Protein AF-A0A660Y848-F1 (afdb_monomer_lite)

Foldseek 3Di:
DPPVVLLVVLVVVCCVPANPHDVVCVVPPDPPDDDDDDDDDPDDDFDDCLVSVVSNVCVVPVPDDDDDPDDGD

pLDDT: mean 94.72, std 4.91, range [61.09, 97.75]

Radius of gyration: 14.32 Å; chains: 1; bounding box: 28×34×34 Å

Secondary structure (DSSP, 8-state):
--HHHHHHHHHHHHHHHTTT--HHHHHHS-TT---------SSS-----HHHHHHHHHHH-TT-----SS---

Sequence (73 aa):
MDSRKLRRIVRSALEEDVGAGDVTSEWTVGTEALASGRMIAKEAGVVCGLDVARLVFQELDREIDFTSRVRDG

Structure (mmCIF, N/CA/C/O backbone):
data_AF-A0A660Y848-F1
#
_entry.id   AF-A0A660Y848-F1
#
loop_
_atom_site.group_PDB
_atom_site.id
_atom_site.type_symbol
_atom_site.label_atom_id
_atom_site.label_alt_id
_atom_site.label_comp_id
_atom_site.label_asym_id
_atom_site.label_entity_id
_atom_site.label_seq_id
_atom_site.pdbx_PDB_ins_code
_atom_site.Cartn_x
_atom_site.Cartn_y
_atom_site.Cartn_z
_atom_site.occupancy
_atom_site.B_iso_or_equiv
_atom_site.auth_seq_id
_atom_site.auth_comp_id
_atom_site.auth_asym_id
_atom_site.auth_atom_id
_atom_site.pdbx_PDB_model_num
ATOM 1 N N . MET A 1 1 ? 7.164 -18.268 -4.386 1.00 61.09 1 MET A N 1
ATOM 2 C CA . MET A 1 1 ? 7.523 -17.906 -2.995 1.00 61.09 1 MET A CA 1
ATOM 3 C C . MET A 1 1 ? 6.538 -18.588 -2.054 1.00 61.09 1 MET A C 1
ATOM 5 O O . MET A 1 1 ? 5.368 -18.649 -2.407 1.00 61.09 1 MET A O 1
ATOM 9 N N . ASP A 1 2 ? 6.968 -19.156 -0.923 1.00 81.00 2 ASP A N 1
ATOM 10 C CA . ASP A 1 2 ? 6.031 -19.776 0.033 1.00 81.00 2 ASP A CA 1
ATOM 11 C C . ASP A 1 2 ? 5.088 -18.704 0.606 1.00 81.00 2 ASP A C 1
ATOM 13 O O . ASP A 1 2 ? 5.529 -17.783 1.300 1.00 81.00 2 ASP A O 1
ATOM 17 N N . SER A 1 3 ? 3.792 -18.826 0.303 1.00 80.62 3 SER A N 1
ATOM 18 C CA . SER A 1 3 ? 2.755 -17.864 0.690 1.00 80.62 3 SER A CA 1
ATOM 19 C C . SER A 1 3 ? 2.672 -17.666 2.208 1.00 80.62 3 SER A C 1
ATOM 21 O O . SER A 1 3 ? 2.469 -16.544 2.672 1.00 80.62 3 SER A O 1
ATOM 23 N N . ARG A 1 4 ? 2.907 -18.718 3.006 1.00 89.75 4 ARG A N 1
ATOM 24 C CA . ARG A 1 4 ? 2.888 -18.616 4.475 1.00 89.75 4 ARG A CA 1
ATOM 25 C C . ARG A 1 4 ? 4.084 -17.839 4.995 1.00 89.75 4 ARG A C 1
ATOM 27 O O . ARG A 1 4 ? 3.931 -16.978 5.860 1.00 89.75 4 ARG A O 1
ATOM 34 N N . LYS A 1 5 ? 5.272 -18.115 4.451 1.00 93.81 5 LYS A N 1
ATOM 35 C CA . LYS A 1 5 ? 6.490 -17.386 4.823 1.00 93.81 5 LYS A CA 1
ATOM 36 C C . LYS A 1 5 ? 6.364 -15.903 4.478 1.00 93.81 5 LYS A C 1
ATOM 38 O O . LYS A 1 5 ? 6.726 -15.070 5.302 1.00 93.81 5 LYS A O 1
ATOM 43 N N . LEU A 1 6 ? 5.822 -15.585 3.302 1.00 93.81 6 LEU A N 1
ATOM 44 C CA . LEU A 1 6 ? 5.613 -14.204 2.875 1.00 93.81 6 LEU A CA 1
ATOM 45 C C . LEU A 1 6 ? 4.629 -13.461 3.786 1.00 93.81 6 LEU A C 1
ATOM 47 O O . LEU A 1 6 ? 4.970 -12.392 4.281 1.00 93.81 6 LEU A O 1
ATOM 51 N N . ARG A 1 7 ? 3.460 -14.047 4.080 1.00 95.56 7 ARG A N 1
ATOM 52 C CA . ARG A 1 7 ? 2.492 -13.453 5.021 1.00 95.56 7 ARG A CA 1
ATOM 53 C C . ARG A 1 7 ? 3.103 -13.174 6.389 1.00 95.56 7 ARG A C 1
ATOM 55 O O . ARG A 1 7 ? 2.837 -12.132 6.970 1.00 95.56 7 ARG A O 1
ATOM 62 N N . ARG A 1 8 ? 3.953 -14.076 6.893 1.00 96.62 8 ARG A N 1
ATOM 63 C CA . ARG A 1 8 ? 4.648 -13.861 8.167 1.00 96.62 8 ARG A CA 1
ATOM 64 C C . ARG A 1 8 ? 5.593 -12.660 8.113 1.00 96.62 8 ARG A C 1
ATOM 66 O O . ARG A 1 8 ? 5.605 -11.883 9.054 1.00 96.62 8 ARG A O 1
ATOM 73 N N . ILE A 1 9 ? 6.359 -12.509 7.030 1.00 97.00 9 ILE A N 1
ATOM 74 C CA . ILE A 1 9 ? 7.256 -11.357 6.848 1.00 97.00 9 ILE A CA 1
ATOM 75 C C . ILE A 1 9 ? 6.446 -10.060 6.795 1.00 97.00 9 ILE A C 1
ATOM 77 O O . ILE A 1 9 ? 6.776 -9.125 7.511 1.00 97.00 9 ILE A O 1
ATOM 81 N N . VAL A 1 10 ? 5.367 -10.032 6.005 1.00 97.00 10 VAL A N 1
ATOM 82 C CA . VAL A 1 10 ? 4.478 -8.865 5.8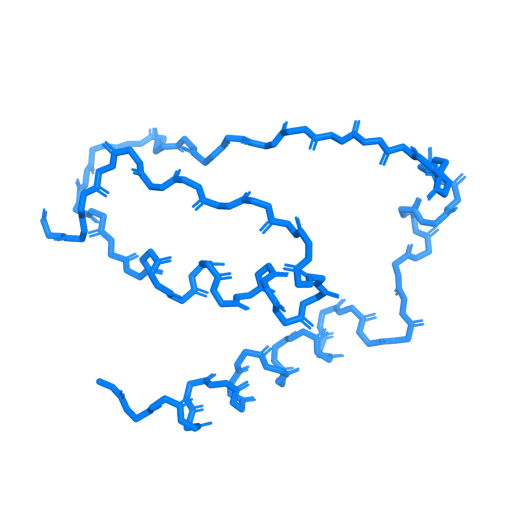99 1.00 97.00 10 VAL A CA 1
ATOM 83 C C . VAL A 1 10 ? 3.917 -8.478 7.265 1.00 97.00 10 VAL A C 1
ATOM 85 O O . VAL A 1 10 ? 4.034 -7.326 7.657 1.00 97.00 10 VAL A O 1
ATOM 88 N N . ARG A 1 11 ? 3.375 -9.437 8.025 1.00 96.19 11 ARG A N 1
ATOM 89 C CA . ARG A 1 11 ? 2.847 -9.165 9.370 1.00 96.19 11 ARG A CA 1
ATOM 90 C C . ARG A 1 11 ? 3.911 -8.651 10.328 1.00 96.19 11 ARG A C 1
ATOM 92 O O . ARG A 1 11 ? 3.635 -7.722 11.067 1.00 96.19 11 ARG A O 1
ATOM 99 N N . SER A 1 12 ? 5.111 -9.231 10.313 1.00 97.50 12 SER A N 1
ATOM 100 C CA . SER A 1 12 ? 6.204 -8.739 11.157 1.00 97.50 12 SER A CA 1
ATOM 101 C C . SER A 1 12 ? 6.620 -7.313 10.798 1.00 97.50 12 SER A C 1
ATOM 103 O O . SER A 1 12 ? 6.867 -6.536 11.707 1.00 97.50 12 SER A O 1
ATOM 105 N N . ALA A 1 13 ? 6.665 -6.963 9.510 1.00 97.69 13 ALA A N 1
ATOM 106 C CA . ALA A 1 13 ? 6.978 -5.600 9.083 1.00 97.69 13 ALA A CA 1
ATOM 107 C C . ALA A 1 13 ? 5.872 -4.602 9.472 1.00 97.69 13 ALA A C 1
ATOM 109 O O . ALA A 1 13 ? 6.169 -3.501 9.913 1.00 97.69 13 ALA A O 1
ATOM 110 N N . LEU A 1 14 ? 4.598 -4.996 9.354 1.00 97.19 14 LEU A N 1
ATOM 111 C CA . LEU A 1 14 ? 3.469 -4.168 9.797 1.00 97.19 14 LEU A CA 1
ATOM 112 C C . LEU A 1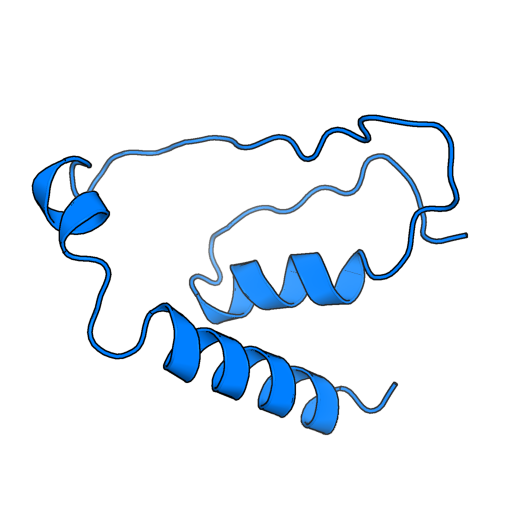 14 ? 3.464 -3.959 11.317 1.00 97.19 14 LEU A C 1
ATOM 114 O O . LEU A 1 14 ? 3.193 -2.859 11.780 1.00 97.19 14 LEU A O 1
ATOM 118 N N . GLU A 1 15 ? 3.784 -4.996 12.093 1.00 97.06 15 GLU A N 1
ATOM 119 C CA . GLU A 1 15 ? 3.906 -4.887 13.551 1.00 97.06 15 GLU A CA 1
ATOM 120 C C . GLU A 1 15 ? 5.054 -3.952 13.962 1.00 97.06 15 GLU A C 1
ATOM 122 O O . GLU A 1 15 ? 4.923 -3.214 14.931 1.00 97.06 15 GLU A O 1
ATOM 127 N N . GLU A 1 16 ? 6.172 -3.971 13.230 1.00 97.56 16 GLU A N 1
ATOM 128 C CA . GLU A 1 16 ? 7.312 -3.078 13.469 1.00 97.56 16 GLU A CA 1
ATOM 129 C C . GLU A 1 16 ? 6.969 -1.607 13.189 1.00 97.56 16 GLU A C 1
ATOM 131 O O . GLU A 1 16 ? 7.329 -0.742 13.984 1.00 97.56 16 GLU A O 1
ATOM 136 N N . ASP A 1 17 ? 6.296 -1.333 12.068 1.00 96.81 17 ASP A N 1
ATOM 137 C CA . ASP A 1 17 ? 6.063 0.033 11.580 1.00 96.81 17 ASP A CA 1
ATOM 138 C C . ASP A 1 17 ? 4.801 0.678 12.177 1.00 96.81 17 ASP A C 1
ATOM 140 O O . ASP A 1 17 ? 4.805 1.858 12.522 1.00 96.81 17 ASP A O 1
ATOM 144 N N . VAL A 1 18 ? 3.722 -0.098 12.336 1.00 93.62 18 VAL A N 1
ATOM 145 C CA . VAL A 1 18 ? 2.414 0.389 12.813 1.00 93.62 18 VAL A CA 1
ATOM 146 C C . VAL A 1 18 ? 2.138 -0.054 14.248 1.00 93.62 18 VAL A C 1
ATOM 148 O O . VAL A 1 18 ? 1.663 0.738 15.058 1.00 93.62 18 VAL A O 1
ATOM 151 N N . GLY A 1 19 ? 2.432 -1.312 14.590 1.00 91.00 19 GLY A N 1
ATOM 152 C CA . GLY A 1 19 ? 2.255 -1.860 15.938 1.00 91.00 19 GLY A CA 1
ATOM 153 C C . GLY A 1 19 ? 0.896 -1.525 16.568 1.00 91.00 19 GLY A C 1
ATOM 154 O O . GLY A 1 19 ? -0.153 -1.978 16.115 1.00 91.00 19 GLY A O 1
ATOM 155 N N . ALA A 1 20 ? 0.917 -0.716 17.629 1.00 92.12 20 ALA A N 1
ATOM 156 C CA . ALA A 1 20 ? -0.274 -0.329 18.386 1.00 92.12 20 ALA A CA 1
ATOM 157 C C . ALA A 1 20 ? -1.175 0.719 17.696 1.00 92.12 20 ALA A C 1
ATOM 159 O O . ALA A 1 20 ? -2.267 0.969 18.203 1.00 92.12 20 ALA A O 1
ATOM 160 N N . GLY A 1 21 ? -0.734 1.328 16.592 1.00 92.31 21 GLY A N 1
ATOM 161 C CA . GLY A 1 21 ? -1.488 2.332 15.838 1.00 92.31 21 GLY A CA 1
ATOM 162 C C . GLY A 1 21 ? -0.605 3.432 15.242 1.00 92.31 21 GLY A C 1
ATOM 163 O O . GLY A 1 21 ? 0.569 3.571 15.580 1.00 92.31 21 GLY A O 1
ATOM 164 N N . ASP A 1 22 ? -1.198 4.257 14.379 1.00 94.88 22 ASP A N 1
ATOM 165 C CA . ASP A 1 22 ? -0.565 5.447 13.797 1.00 94.88 22 ASP A CA 1
ATOM 166 C C . ASP A 1 22 ? -1.281 6.696 14.318 1.00 94.88 22 ASP A C 1
ATOM 168 O O . ASP A 1 22 ? -2.266 7.167 13.745 1.00 94.88 22 ASP A O 1
ATOM 172 N N . VAL A 1 23 ? -0.763 7.244 15.420 1.00 95.38 23 VAL A N 1
ATOM 173 C CA . VAL A 1 23 ? -1.368 8.380 16.138 1.00 95.38 23 VAL A CA 1
ATOM 174 C C . VAL A 1 23 ? -1.561 9.599 15.235 1.00 95.38 23 VAL A C 1
ATOM 176 O O . VAL A 1 23 ? -2.533 10.336 15.397 1.00 95.38 23 VAL A O 1
ATOM 179 N N . THR A 1 24 ? -0.664 9.828 14.271 1.00 95.12 24 THR A N 1
ATOM 180 C CA . THR A 1 24 ? -0.796 10.983 13.373 1.00 95.12 24 THR A CA 1
ATOM 181 C C . THR A 1 24 ? -1.990 10.785 12.453 1.00 95.12 24 THR A C 1
ATOM 183 O O . THR A 1 24 ? -2.826 11.684 12.334 1.00 95.12 24 THR A O 1
ATOM 186 N N . SER A 1 25 ? -2.103 9.608 11.838 1.00 94.50 25 SER A N 1
ATOM 187 C CA . SER A 1 25 ? -3.233 9.273 10.972 1.00 94.50 25 SER A CA 1
ATOM 188 C C . SER A 1 25 ? -4.552 9.251 11.749 1.00 94.50 25 SER A C 1
ATOM 190 O O . SER A 1 25 ? -5.507 9.894 11.325 1.00 94.50 25 SER A O 1
ATOM 192 N N . GLU A 1 26 ? -4.595 8.624 12.926 1.00 94.44 26 GLU A N 1
ATOM 193 C CA . GLU A 1 26 ? -5.794 8.547 13.778 1.00 94.44 26 GLU A CA 1
ATOM 194 C C . GLU A 1 26 ? -6.334 9.922 14.194 1.00 94.44 26 GLU A C 1
ATOM 196 O O . GLU A 1 26 ? -7.543 10.109 14.328 1.00 94.44 26 GLU A O 1
ATOM 201 N N . TRP A 1 27 ? -5.450 10.900 14.405 1.00 96.75 27 TRP A N 1
ATOM 202 C CA . TRP A 1 27 ? -5.841 12.245 14.835 1.00 96.75 27 TRP A CA 1
ATOM 203 C C . TRP A 1 27 ? -6.202 13.173 13.678 1.00 96.75 27 TRP A C 1
ATOM 205 O O . TRP A 1 27 ? -6.906 14.163 13.882 1.00 96.75 27 TRP A O 1
ATOM 215 N N . THR A 1 28 ? -5.688 12.904 12.478 1.00 97.44 28 THR A N 1
ATOM 216 C CA . THR A 1 28 ? -5.806 13.823 11.335 1.00 97.44 28 THR A CA 1
ATOM 217 C C . THR A 1 28 ? -6.750 13.325 10.249 1.00 97.44 28 THR A C 1
ATOM 219 O O . THR A 1 28 ? -7.265 14.135 9.475 1.00 97.44 28 THR A O 1
ATOM 222 N N . VAL A 1 29 ? -7.018 12.021 10.202 1.00 96.25 29 VAL A N 1
ATOM 223 C CA . VAL A 1 29 ? -7.881 11.376 9.214 1.00 96.25 29 VAL A CA 1
ATOM 224 C C . VAL A 1 29 ? -9.160 10.905 9.899 1.00 96.25 29 VAL A C 1
ATOM 226 O O . VAL A 1 29 ? -9.131 10.200 10.902 1.00 96.25 29 VAL A O 1
ATOM 229 N N . GLY A 1 30 ? -10.312 11.304 9.356 1.00 95.88 30 GLY A N 1
ATOM 230 C CA . GLY A 1 30 ? -11.604 10.855 9.873 1.00 95.88 30 GLY A CA 1
ATOM 231 C C . GLY A 1 30 ? -11.792 9.346 9.696 1.00 95.88 30 GLY A C 1
ATOM 232 O O . GLY A 1 30 ? -11.397 8.786 8.678 1.00 95.88 30 GLY A O 1
ATOM 233 N N . THR A 1 31 ? -12.457 8.698 10.650 1.00 91.38 31 THR A N 1
ATOM 234 C CA . THR A 1 31 ? -12.647 7.233 10.683 1.00 91.38 31 THR A CA 1
ATOM 235 C C . THR A 1 31 ? -13.417 6.663 9.490 1.00 91.38 31 THR A C 1
ATOM 237 O O . THR A 1 31 ? -13.296 5.482 9.194 1.00 91.38 31 THR A O 1
ATOM 240 N N . GLU A 1 32 ? -14.213 7.488 8.808 1.00 93.69 32 GLU A N 1
ATOM 241 C CA . GLU A 1 32 ? -14.989 7.110 7.616 1.00 93.69 32 GLU A CA 1
ATOM 242 C C . GLU A 1 32 ? -14.374 7.652 6.314 1.00 93.69 32 GLU A C 1
ATOM 244 O O . GLU A 1 32 ? -14.994 7.600 5.250 1.00 93.69 32 GLU A O 1
ATOM 249 N N . ALA A 1 33 ? -13.171 8.230 6.379 1.00 95.62 33 ALA A N 1
ATOM 250 C CA . ALA A 1 33 ? -12.523 8.788 5.205 1.00 95.62 33 ALA A CA 1
ATOM 251 C C . ALA A 1 33 ? -12.144 7.672 4.223 1.00 95.62 33 ALA A C 1
ATOM 253 O O . ALA A 1 33 ? -11.399 6.752 4.551 1.00 95.62 33 ALA A O 1
ATOM 254 N N . LEU A 1 34 ? -12.614 7.800 2.983 1.00 95.19 34 LEU A N 1
ATOM 255 C CA . LEU A 1 34 ? -12.197 6.951 1.873 1.00 95.19 34 LEU A CA 1
ATOM 256 C C . LEU A 1 34 ? -11.194 7.701 1.003 1.00 95.19 34 LEU A C 1
ATOM 258 O O . LEU A 1 34 ? -11.384 8.873 0.671 1.00 95.19 34 LEU A O 1
ATOM 262 N N . ALA A 1 35 ? -10.136 7.006 0.598 1.00 95.06 35 ALA A N 1
ATOM 263 C CA . ALA A 1 35 ? -9.086 7.563 -0.238 1.00 95.06 35 ALA A CA 1
ATOM 264 C C . ALA A 1 35 ? -8.647 6.569 -1.317 1.00 95.06 35 ALA A C 1
ATOM 266 O O . ALA A 1 35 ? -8.795 5.357 -1.182 1.00 95.06 35 ALA A O 1
ATOM 267 N N . SER A 1 36 ? -8.061 7.097 -2.392 1.00 96.81 36 SER A N 1
ATOM 268 C CA . SER A 1 36 ? -7.406 6.302 -3.431 1.00 96.81 36 SER A CA 1
ATOM 269 C C . SER A 1 36 ? -5.945 6.720 -3.565 1.00 96.81 36 SER A C 1
ATOM 271 O O . SER A 1 36 ? -5.657 7.910 -3.703 1.00 96.81 36 SER A O 1
ATOM 273 N N . GLY A 1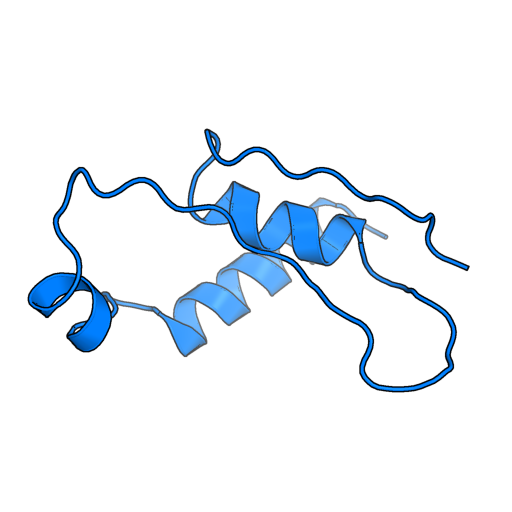 37 ? -5.033 5.749 -3.576 1.00 96.19 37 GLY A N 1
ATOM 274 C CA . GLY A 1 37 ? -3.602 5.966 -3.786 1.00 96.19 37 GLY A CA 1
A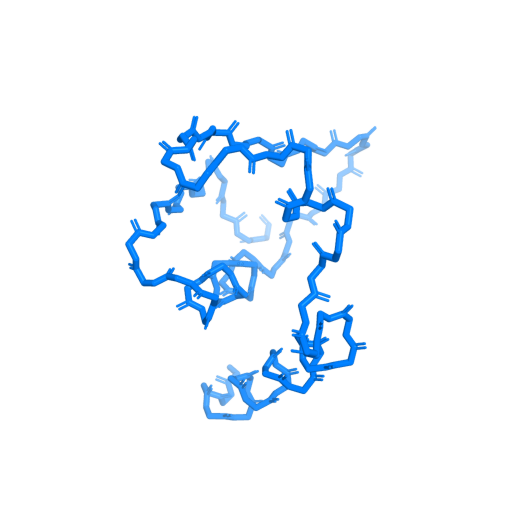TOM 275 C C . GLY A 1 37 ? -3.138 5.564 -5.188 1.00 96.19 37 GLY A C 1
ATOM 276 O O . GLY A 1 37 ? -3.757 4.740 -5.862 1.00 96.19 37 GLY A O 1
ATOM 277 N N . ARG A 1 38 ? -2.008 6.123 -5.635 1.00 97.00 38 ARG A N 1
ATOM 278 C CA . ARG A 1 38 ? -1.304 5.675 -6.846 1.00 97.00 38 ARG A CA 1
ATOM 279 C C . ARG A 1 38 ? 0.175 5.483 -6.548 1.00 97.00 38 ARG A C 1
ATOM 281 O O . ARG A 1 38 ? 0.842 6.416 -6.114 1.00 97.00 38 ARG A O 1
ATOM 288 N N . MET A 1 39 ? 0.696 4.301 -6.859 1.00 96.31 39 MET A N 1
ATOM 289 C CA . MET A 1 39 ? 2.137 4.055 -6.888 1.00 96.31 39 MET A CA 1
ATOM 290 C C . MET A 1 39 ? 2.695 4.518 -8.237 1.00 96.31 39 MET A C 1
ATOM 292 O O . MET A 1 39 ? 2.232 4.072 -9.288 1.00 96.31 39 MET A O 1
ATOM 296 N N . ILE A 1 40 ? 3.650 5.449 -8.208 1.00 95.94 40 ILE A N 1
ATOM 297 C CA . ILE A 1 40 ? 4.231 6.079 -9.400 1.00 95.94 40 ILE A CA 1
ATOM 298 C C . ILE A 1 40 ? 5.738 5.822 -9.393 1.00 95.94 40 ILE A C 1
ATOM 300 O O . ILE A 1 40 ? 6.429 6.226 -8.458 1.00 95.94 40 ILE A O 1
ATOM 304 N N . ALA A 1 41 ? 6.245 5.172 -10.443 1.00 96.06 41 ALA A N 1
ATOM 305 C CA . ALA A 1 41 ? 7.680 5.031 -10.659 1.00 96.06 41 ALA A CA 1
ATOM 306 C C . ALA A 1 41 ? 8.294 6.413 -10.925 1.00 96.06 41 ALA A C 1
ATOM 308 O O . ALA A 1 41 ? 7.822 7.150 -11.791 1.00 96.06 41 ALA A O 1
ATOM 309 N N . LYS A 1 42 ? 9.325 6.773 -10.158 1.00 97.25 42 LYS A N 1
ATOM 310 C CA . LYS A 1 42 ? 10.003 8.075 -10.271 1.00 97.25 42 LYS A CA 1
ATOM 311 C C . LYS A 1 42 ? 11.181 8.059 -11.248 1.00 97.25 42 LYS A C 1
ATOM 313 O O . LYS A 1 42 ? 11.735 9.109 -11.548 1.00 97.25 42 LYS A O 1
ATOM 318 N N . GLU A 1 43 ? 11.528 6.882 -11.753 1.00 97.75 43 GLU A N 1
ATOM 319 C CA . GLU A 1 43 ? 12.613 6.641 -12.697 1.00 97.75 43 GLU A CA 1
ATOM 320 C C . GLU A 1 43 ? 12.330 5.378 -13.520 1.00 97.75 43 GLU A C 1
ATOM 322 O O . GLU A 1 43 ? 11.402 4.619 -13.223 1.00 97.75 43 GLU A O 1
ATOM 327 N N . ALA A 1 44 ? 13.108 5.171 -14.581 1.00 97.06 44 ALA A N 1
ATOM 328 C CA . ALA A 1 44 ? 13.010 3.974 -15.407 1.00 97.06 44 ALA A CA 1
ATOM 329 C C . ALA A 1 44 ? 13.530 2.742 -14.649 1.00 97.06 44 ALA A C 1
ATOM 331 O O . ALA A 1 44 ? 14.570 2.803 -13.999 1.00 97.06 44 ALA A O 1
ATOM 332 N N . GLY A 1 45 ? 12.838 1.610 -14.782 1.00 96.19 45 GLY A N 1
ATOM 333 C CA . GLY A 1 45 ? 13.230 0.366 -14.128 1.00 96.19 45 GLY A CA 1
ATOM 334 C C . GLY A 1 45 ? 12.301 -0.798 -14.451 1.00 96.19 45 GLY A C 1
ATOM 335 O O . GLY A 1 45 ? 11.374 -0.669 -15.252 1.00 96.19 45 GLY A O 1
ATOM 336 N N . VAL A 1 46 ? 12.566 -1.933 -13.807 1.00 97.12 46 VAL A N 1
ATOM 337 C CA . VAL A 1 46 ? 11.731 -3.138 -13.864 1.00 97.12 46 VAL A CA 1
ATOM 338 C C . VAL A 1 46 ? 10.876 -3.195 -12.605 1.00 97.12 46 VAL A C 1
ATOM 340 O O . VAL A 1 46 ? 11.398 -3.106 -11.495 1.00 97.12 46 VAL A O 1
ATOM 343 N N . VAL A 1 47 ? 9.563 -3.344 -12.771 1.00 97.06 47 VAL A N 1
ATOM 344 C CA . VAL A 1 47 ? 8.645 -3.496 -11.638 1.00 97.06 47 VAL A CA 1
ATOM 345 C C . VAL A 1 47 ? 8.728 -4.924 -11.108 1.00 97.06 47 VAL A C 1
ATOM 347 O O . VAL A 1 47 ? 8.722 -5.881 -11.880 1.00 97.06 47 VAL A O 1
ATOM 350 N N . CYS A 1 48 ? 8.800 -5.074 -9.789 1.00 96.44 48 CYS A N 1
ATOM 351 C CA . CYS A 1 48 ? 8.750 -6.369 -9.125 1.00 96.44 48 CYS A CA 1
ATOM 352 C C . CYS A 1 48 ? 8.063 -6.263 -7.758 1.00 96.44 48 CYS A C 1
ATOM 354 O O . CYS A 1 48 ? 8.075 -5.211 -7.117 1.00 96.44 48 CYS A O 1
ATOM 356 N N . GLY A 1 49 ? 7.476 -7.367 -7.296 1.00 95.31 49 GLY A N 1
ATOM 357 C CA . GLY A 1 49 ? 6.874 -7.461 -5.971 1.00 95.31 49 GLY A CA 1
ATOM 358 C C . GLY A 1 49 ? 5.443 -6.935 -5.886 1.00 95.31 49 GLY A C 1
ATOM 359 O O . GLY A 1 49 ? 4.980 -6.666 -4.777 1.00 95.31 49 GLY A O 1
ATOM 360 N N . LEU A 1 50 ? 4.711 -6.817 -7.002 1.00 96.19 50 LEU A N 1
ATOM 361 C CA . LEU A 1 50 ? 3.318 -6.348 -6.978 1.00 96.19 50 LEU A CA 1
ATOM 362 C C . LEU A 1 50 ? 2.414 -7.214 -6.087 1.00 96.19 50 LEU A C 1
ATOM 364 O O . LEU A 1 50 ? 1.553 -6.679 -5.390 1.00 96.19 50 LEU A O 1
ATOM 368 N N . ASP A 1 51 ? 2.637 -8.530 -6.049 1.00 93.94 51 ASP A N 1
ATOM 369 C CA . ASP A 1 51 ? 1.896 -9.438 -5.163 1.00 93.94 51 ASP A CA 1
ATOM 370 C C . ASP A 1 51 ? 2.217 -9.206 -3.681 1.00 93.94 51 ASP A C 1
ATOM 372 O O . ASP A 1 51 ? 1.352 -9.369 -2.821 1.00 93.94 51 ASP A O 1
ATOM 376 N N . VAL A 1 52 ? 3.452 -8.796 -3.375 1.00 96.19 52 VAL A N 1
ATOM 377 C CA . VAL A 1 52 ? 3.856 -8.436 -2.01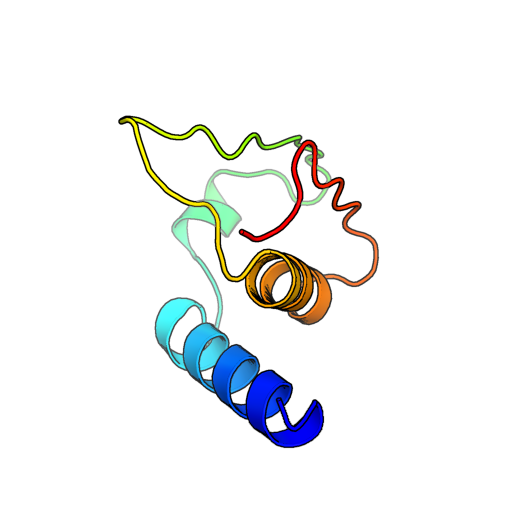0 1.00 96.19 52 VAL A CA 1
ATOM 378 C C . VAL A 1 52 ? 3.176 -7.134 -1.605 1.00 96.19 52 VAL A C 1
ATOM 380 O O . VAL A 1 52 ? 2.566 -7.084 -0.542 1.00 96.19 52 VAL A O 1
ATOM 383 N N . ALA A 1 53 ? 3.209 -6.117 -2.473 1.00 96.62 53 ALA A N 1
ATOM 384 C CA . ALA A 1 53 ? 2.531 -4.845 -2.238 1.00 96.62 53 ALA A CA 1
ATOM 385 C C . ALA A 1 53 ? 1.025 -5.045 -2.010 1.00 96.62 53 ALA A C 1
ATOM 387 O O . ALA A 1 53 ? 0.488 -4.555 -1.020 1.00 96.62 53 ALA A O 1
ATOM 388 N N . ARG A 1 54 ? 0.355 -5.833 -2.865 1.00 95.81 54 ARG A N 1
ATOM 389 C CA . ARG A 1 54 ? -1.057 -6.210 -2.684 1.00 95.81 54 ARG A CA 1
ATOM 390 C C . ARG A 1 54 ? -1.294 -6.841 -1.313 1.00 95.81 54 ARG A C 1
ATOM 392 O O . ARG A 1 54 ? -2.246 -6.476 -0.630 1.00 95.81 54 ARG A O 1
ATOM 399 N N . LEU A 1 55 ? -0.446 -7.792 -0.923 1.00 95.94 55 LEU A N 1
ATOM 400 C CA . LEU A 1 55 ? -0.604 -8.510 0.335 1.00 95.94 55 LEU A CA 1
ATOM 401 C C . LEU A 1 55 ? -0.460 -7.591 1.554 1.00 95.94 55 LEU A C 1
ATOM 403 O O . LEU A 1 55 ? -1.209 -7.770 2.503 1.00 95.94 55 LEU A O 1
ATOM 407 N N . VAL A 1 56 ? 0.446 -6.607 1.530 1.00 96.94 56 VAL A N 1
ATOM 408 C CA . VAL A 1 56 ? 0.596 -5.627 2.625 1.00 96.94 56 VAL A CA 1
ATOM 409 C C . VAL A 1 56 ? -0.726 -4.912 2.901 1.00 96.94 56 VAL A C 1
ATOM 411 O O . VAL A 1 56 ? -1.198 -4.929 4.035 1.00 96.94 56 VAL A O 1
ATOM 414 N N . PHE A 1 57 ? -1.368 -4.363 1.866 1.00 96.19 57 PHE A N 1
ATOM 415 C CA . PHE A 1 57 ? -2.658 -3.685 2.029 1.00 96.19 57 PHE A CA 1
ATOM 416 C C . PHE A 1 57 ? -3.765 -4.645 2.480 1.00 96.19 57 PHE A C 1
ATOM 418 O O . PHE A 1 57 ? -4.519 -4.317 3.386 1.00 96.19 57 PHE A O 1
ATOM 425 N N . GLN A 1 58 ? -3.820 -5.858 1.922 1.00 95.44 58 GLN A N 1
ATOM 426 C CA . GLN A 1 58 ? -4.835 -6.855 2.292 1.00 95.44 58 GLN A CA 1
ATOM 427 C C . GLN A 1 58 ? -4.685 -7.420 3.714 1.00 95.44 58 GLN A C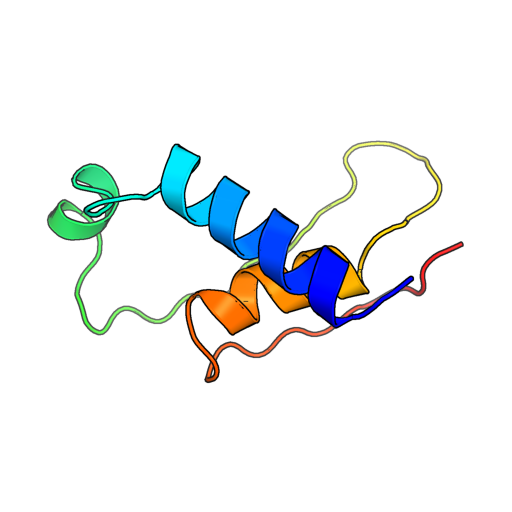 1
ATOM 429 O O . GLN A 1 58 ? -5.652 -7.950 4.266 1.00 95.44 58 GLN A O 1
ATOM 434 N N . GLU A 1 59 ? -3.480 -7.391 4.290 1.00 95.25 59 GLU A N 1
ATOM 435 C CA . GLU A 1 59 ? -3.256 -7.783 5.687 1.00 95.25 59 GLU A CA 1
ATOM 436 C C . GLU A 1 59 ? -3.689 -6.685 6.671 1.00 95.25 59 GLU A C 1
ATOM 438 O O . GLU A 1 59 ? -4.051 -7.029 7.794 1.00 95.25 59 GLU A O 1
ATOM 443 N N . LEU A 1 60 ? -3.707 -5.413 6.248 1.00 93.31 60 LEU A N 1
ATOM 444 C CA . LEU A 1 60 ? -4.269 -4.294 7.015 1.00 93.31 60 LEU A CA 1
ATOM 445 C C . LEU A 1 60 ? -5.799 -4.260 6.929 1.00 93.31 60 LEU A C 1
ATOM 447 O O . LEU A 1 60 ? -6.472 -4.208 7.954 1.00 93.31 60 LEU A O 1
ATOM 451 N N . ASP A 1 61 ? -6.345 -4.337 5.715 1.00 93.56 61 ASP A N 1
ATOM 452 C CA . ASP A 1 61 ? -7.785 -4.358 5.471 1.00 93.56 61 ASP A CA 1
ATOM 453 C C . ASP A 1 61 ? -8.102 -5.156 4.195 1.00 93.56 61 ASP A C 1
ATOM 455 O O . ASP A 1 61 ? -7.565 -4.921 3.110 1.00 93.56 61 ASP A O 1
ATOM 459 N N . ARG A 1 62 ? -9.000 -6.137 4.331 1.00 94.06 62 ARG A N 1
ATOM 460 C CA . ARG A 1 62 ? -9.397 -7.039 3.243 1.00 94.06 62 ARG A CA 1
ATOM 461 C C . ARG A 1 62 ? -10.325 -6.382 2.227 1.00 94.06 62 ARG A C 1
ATOM 463 O O . ARG A 1 62 ? -10.486 -6.946 1.145 1.00 94.06 62 ARG A O 1
ATOM 470 N N . GLU A 1 63 ? -10.934 -5.251 2.569 1.00 95.31 63 GLU A N 1
ATOM 471 C CA . GLU A 1 63 ? -11.842 -4.511 1.692 1.00 95.31 63 GLU A CA 1
ATOM 472 C C . GLU A 1 63 ? -11.098 -3.562 0.737 1.00 95.31 63 GLU A C 1
ATOM 474 O O . GLU A 1 63 ? -11.690 -3.078 -0.229 1.00 95.31 63 GLU A O 1
ATOM 479 N N . ILE A 1 64 ? -9.789 -3.346 0.933 1.00 96.38 64 ILE A N 1
ATOM 480 C CA . ILE A 1 64 ? -8.977 -2.513 0.039 1.00 96.38 64 ILE A CA 1
ATOM 481 C C . ILE A 1 64 ? -8.887 -3.139 -1.359 1.00 96.38 64 ILE A C 1
ATOM 483 O O . ILE A 1 64 ? -8.350 -4.237 -1.550 1.00 96.38 64 ILE A O 1
ATOM 487 N N . ASP A 1 65 ? -9.331 -2.383 -2.367 1.00 96.88 65 ASP A N 1
ATOM 488 C CA . ASP A 1 65 ? -9.116 -2.728 -3.769 1.00 96.88 65 ASP A CA 1
ATOM 489 C C . ASP A 1 65 ? -7.690 -2.375 -4.221 1.00 96.88 65 ASP A C 1
ATOM 491 O O . ASP A 1 65 ? -7.191 -1.263 -4.032 1.00 96.88 65 ASP A O 1
ATOM 495 N N . PHE A 1 66 ? -7.037 -3.332 -4.879 1.00 97.19 66 PHE A N 1
ATOM 496 C CA . PHE A 1 66 ? -5.695 -3.179 -5.427 1.00 97.19 66 PHE A CA 1
ATOM 497 C C . PHE A 1 66 ? -5.672 -3.601 -6.895 1.00 97.19 66 PHE A C 1
ATOM 499 O O . PHE A 1 66 ? -5.811 -4.783 -7.242 1.00 97.19 66 PHE A O 1
ATOM 506 N N . THR A 1 67 ? -5.390 -2.629 -7.761 1.00 97.12 67 THR A N 1
ATOM 507 C CA . THR A 1 67 ? -5.293 -2.823 -9.210 1.00 97.12 67 THR A CA 1
ATOM 508 C C . THR A 1 67 ? -3.873 -2.549 -9.706 1.00 97.12 67 THR A C 1
ATOM 510 O O . THR A 1 67 ? -3.414 -1.406 -9.737 1.00 97.12 67 THR A O 1
ATOM 513 N N . SER A 1 68 ? -3.190 -3.592 -10.182 1.00 95.94 68 SER A N 1
ATOM 514 C CA . SER A 1 68 ? -1.906 -3.472 -10.878 1.00 95.94 68 SER A CA 1
ATOM 515 C C . SER A 1 68 ? -2.117 -3.039 -12.333 1.00 95.94 68 SER A C 1
ATOM 517 O O . SER A 1 68 ? -2.836 -3.695 -13.085 1.00 95.94 68 SER A O 1
ATOM 519 N N . ARG A 1 69 ? -1.471 -1.945 -12.755 1.00 95.94 69 ARG A N 1
ATOM 520 C CA . ARG A 1 69 ? -1.525 -1.445 -14.147 1.00 95.94 69 ARG A CA 1
ATOM 521 C C . ARG A 1 69 ? -0.430 -2.013 -15.052 1.00 95.94 69 ARG A C 1
ATOM 523 O O . ARG A 1 69 ? -0.470 -1.809 -16.260 1.00 95.94 69 ARG A O 1
ATOM 530 N N . VAL A 1 70 ? 0.526 -2.715 -14.460 1.00 95.69 70 VAL A N 1
ATOM 531 C CA . VAL A 1 70 ? 1.636 -3.401 -15.123 1.00 95.69 70 VAL A CA 1
ATOM 532 C C . VAL A 1 70 ? 1.793 -4.787 -14.500 1.00 95.69 70 VAL A C 1
ATOM 534 O O . VAL A 1 70 ? 1.152 -5.083 -13.490 1.00 95.69 70 VAL A O 1
ATOM 537 N N . ARG A 1 71 ? 2.612 -5.638 -15.117 1.00 95.56 71 ARG A N 1
ATOM 538 C CA . ARG A 1 71 ? 3.027 -6.919 -14.538 1.00 95.56 71 ARG A CA 1
ATOM 539 C C . ARG A 1 71 ? 4.427 -6.775 -13.952 1.00 95.56 71 ARG A C 1
ATOM 541 O O . ARG A 1 71 ? 5.153 -5.867 -14.345 1.00 95.56 71 ARG A O 1
ATOM 548 N N . ASP A 1 72 ? 4.770 -7.670 -13.035 1.00 95.56 72 ASP A N 1
ATOM 549 C CA . ASP A 1 72 ? 6.161 -7.858 -12.635 1.00 95.56 72 ASP A CA 1
ATOM 550 C C . ASP A 1 72 ? 6.985 -8.327 -13.848 1.00 95.56 72 ASP A C 1
ATOM 552 O O . ASP A 1 72 ? 6.523 -9.199 -14.596 1.00 95.56 72 ASP A O 1
ATOM 556 N N . GLY A 1 73 ? 8.201 -7.789 -13.994 1.00 94.25 73 GLY A N 1
ATOM 557 C CA . GLY A 1 73 ? 9.148 -8.127 -15.067 1.00 94.25 73 GLY A CA 1
ATOM 558 C C . GLY A 1 73 ? 9.209 -7.134 -16.221 1.00 94.25 73 GLY A C 1
ATOM 559 O O . GLY A 1 73 ? 8.143 -6.691 -16.703 1.00 94.25 73 GLY A O 1
#